Protein AF-A0A6G3PEB3-F1 (afdb_monomer)

Radius of gyration: 17.94 Å; Cα contacts (8 Å, |Δi|>4): 221; chains: 1; bounding box: 60×39×46 Å

Mean predicted aligned error: 7.56 Å

Secondary structure (DSSP, 8-state):
-----------------PPPGGGGTSGGGSPPTT-EEE-TT-HHHHHHHHHHHHTT-S-EEEES-TT--HHHHHHHT--GGGEEEES--GGGHHHHHHHHHHH-SEEEE-TT----HHHHHHHHHHHHHH--EEEE-

Solvent-accessible surface area (backbone atoms only — not comparable to full-atom values): 7926 Å² total; per-residue (Å²): 142,86,85,82,82,78,78,80,77,76,75,74,78,82,71,69,84,71,78,59,82,61,25,83,76,32,79,92,48,49,78,62,69,27,38,76,48,76,37,84,61,38,62,70,55,38,40,48,52,45,20,65,60,36,72,88,43,88,30,36,35,38,36,31,45,81,87,69,46,70,68,60,41,45,75,46,60,38,62,71,93,39,53,44,80,40,68,75,52,68,98,46,36,56,58,55,49,47,53,43,32,65,76,27,52,30,34,39,33,19,69,81,62,77,63,58,68,76,47,49,58,49,43,54,52,43,15,58,73,57,38,9,30,39,39,32,49

Foldseek 3Di:
DDDDDDDPPPPPPPPPPDQQPCLVVDDNRADFFLEEAEPPQDPLSLLLNQQRQCVVWQAEEEAQPQVDDPVSSVVSRHDPVRYYYHNHCDPCLLVVLLVCLQPGQEYEYEPPDDDPVVSVVVSSVSRVVRRHYYYYD

Nearest PDB structures (foldseek):
  5tqm-assembly2_B  TM=4.649E-01  e=1.535E-01  Sorghum bicolor
  1a9y-assembly1_A-2  TM=4.606E-01  e=3.568E-01  Escherichia coli
  1kvr-assembly1_A-2  TM=4.900E-01  e=1.224E+00  Escherichia coli
  1kvs-assembly1_A  TM=4.651E-01  e=8.291E-01  Escherichia coli
  2b8t-assembly1_A  TM=4.886E-01  e=1.075E+00  Ureaplasma parvum

Sequence (137 aa):
MWTGQQVVEERGAETGAVASPLSGLLPGGGIRPGTAVGAGGDLPLLLALAALAAADAVAWAAVGVPELGGLAAAQAGLDLATGLVVSDPGPRAAQVLAVLLESVPVVLVGASVRVPERAVRRLRAVMRRSGAVLLAA

Structure (mmCIF, N/CA/C/O backbone):
data_AF-A0A6G3PEB3-F1
#
_entry.id   AF-A0A6G3PEB3-F1
#
loop_
_atom_site.group_PDB
_atom_site.id
_atom_site.type_symbol
_atom_site.label_atom_id
_atom_site.label_alt_id
_atom_site.label_comp_id
_atom_site.label_asym_id
_atom_site.label_entity_id
_atom_site.label_seq_id
_atom_site.pdbx_PDB_ins_code
_atom_site.Cartn_x
_atom_site.Cartn_y
_atom_site.Cartn_z
_atom_site.occupancy
_atom_site.B_iso_or_equiv
_atom_site.auth_seq_id
_atom_site.auth_comp_id
_atom_site.auth_asym_id
_atom_site.auth_atom_id
_atom_site.pdbx_PDB_model_num
ATOM 1 N N . MET A 1 1 ? 44.052 20.693 -32.358 1.00 43.03 1 MET A N 1
ATOM 2 C CA . MET A 1 1 ? 44.063 19.261 -32.716 1.00 43.03 1 MET A CA 1
ATOM 3 C C . MET A 1 1 ? 43.941 18.485 -31.408 1.00 43.03 1 MET A C 1
ATOM 5 O O . MET A 1 1 ? 44.940 18.249 -30.749 1.00 43.03 1 MET A O 1
ATOM 9 N N . TRP A 1 2 ? 42.704 18.259 -30.956 1.00 42.16 2 TRP A N 1
ATOM 10 C CA . TRP A 1 2 ? 42.359 17.508 -29.742 1.00 42.16 2 TRP A CA 1
ATOM 11 C C . TRP A 1 2 ? 41.596 16.279 -30.226 1.00 42.16 2 TRP A C 1
ATOM 13 O O . TRP A 1 2 ? 40.497 16.411 -30.760 1.00 42.16 2 TRP A O 1
ATOM 23 N N . THR A 1 3 ? 42.200 15.105 -30.086 1.00 58.22 3 THR A N 1
ATOM 24 C CA . THR A 1 3 ? 41.607 13.815 -30.443 1.00 58.22 3 THR A CA 1
ATOM 25 C C . THR A 1 3 ? 41.435 13.041 -29.148 1.00 58.22 3 THR A C 1
ATOM 27 O O . THR A 1 3 ? 42.418 12.820 -28.447 1.00 58.22 3 THR A O 1
ATOM 30 N N . GLY A 1 4 ? 40.204 12.653 -28.817 1.00 47.47 4 GLY A N 1
ATOM 31 C CA . GLY A 1 4 ? 39.943 11.793 -27.663 1.00 47.47 4 GLY A CA 1
ATOM 32 C C . GLY A 1 4 ? 38.640 12.114 -26.949 1.00 47.47 4 GLY A C 1
ATOM 33 O O . GLY A 1 4 ? 38.660 12.454 -25.773 1.00 47.47 4 GLY A O 1
ATOM 34 N N . GLN A 1 5 ? 37.511 12.009 -27.650 1.00 47.78 5 GLN A N 1
ATOM 35 C CA . GLN A 1 5 ? 36.219 11.857 -26.991 1.00 47.78 5 GLN A CA 1
ATOM 36 C C . GLN A 1 5 ? 35.904 10.363 -26.999 1.00 47.78 5 GLN A C 1
ATOM 38 O O . GLN A 1 5 ? 35.486 9.804 -28.010 1.00 47.78 5 GLN A O 1
ATOM 43 N N . GLN A 1 6 ? 36.218 9.695 -25.891 1.00 46.28 6 GLN A N 1
ATOM 44 C CA . GLN A 1 6 ? 35.712 8.357 -25.624 1.00 46.28 6 GLN A CA 1
ATOM 45 C C . GLN A 1 6 ? 34.236 8.514 -25.276 1.00 46.28 6 GLN A C 1
ATOM 47 O O . GLN A 1 6 ? 33.883 9.066 -24.235 1.00 46.28 6 GLN A O 1
ATOM 52 N N . VAL A 1 7 ? 33.389 8.083 -26.204 1.00 41.75 7 VAL A N 1
ATOM 53 C CA . VAL A 1 7 ? 31.982 7.809 -25.945 1.00 41.75 7 VAL A CA 1
ATOM 54 C C . VAL A 1 7 ? 31.967 6.725 -24.873 1.00 41.75 7 VAL A C 1
ATOM 56 O O . VAL A 1 7 ? 32.398 5.600 -25.120 1.00 41.75 7 VAL A O 1
ATOM 59 N N . VAL A 1 8 ? 31.560 7.093 -23.659 1.00 44.16 8 VAL A N 1
ATOM 60 C CA . VAL A 1 8 ? 31.191 6.123 -22.632 1.00 44.16 8 VAL A CA 1
ATOM 61 C C . VAL A 1 8 ? 29.940 5.447 -23.168 1.00 44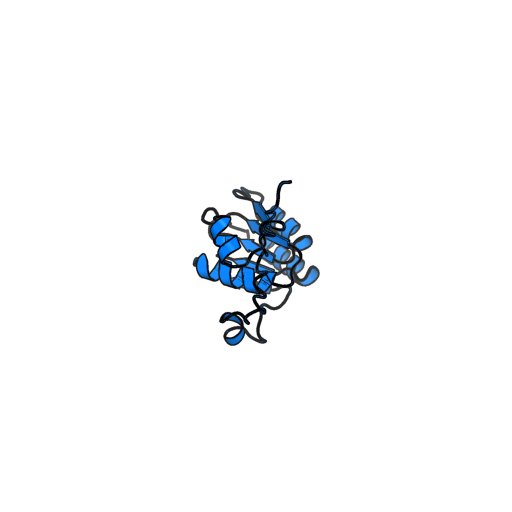.16 8 VAL A C 1
ATOM 63 O O . VAL A 1 8 ? 28.846 5.998 -23.118 1.00 44.16 8 VAL A O 1
ATOM 66 N N . GLU A 1 9 ? 30.145 4.296 -23.795 1.00 37.22 9 GLU A N 1
ATOM 67 C CA . GLU A 1 9 ? 29.089 3.384 -24.197 1.00 37.22 9 GLU A CA 1
ATOM 68 C C . GLU A 1 9 ? 28.445 2.881 -22.899 1.00 37.22 9 GLU A C 1
ATOM 70 O O . GLU A 1 9 ? 28.943 1.964 -22.239 1.00 37.22 9 GLU A O 1
ATOM 75 N N . GLU A 1 10 ? 27.388 3.570 -22.463 1.00 38.59 10 GLU A N 1
ATOM 76 C CA . GLU A 1 10 ? 26.493 3.085 -21.422 1.00 38.59 10 GLU A CA 1
ATOM 77 C C . GLU A 1 10 ? 25.961 1.737 -21.897 1.00 38.59 10 GLU A C 1
ATOM 79 O O . GLU A 1 10 ? 25.099 1.646 -22.770 1.00 38.59 10 GLU A O 1
ATOM 84 N N . ARG A 1 11 ? 26.528 0.662 -21.346 1.00 38.91 11 ARG A N 1
ATOM 85 C CA . ARG A 1 11 ? 25.964 -0.674 -21.469 1.00 38.91 11 ARG A CA 1
ATOM 86 C C . ARG A 1 11 ? 24.604 -0.636 -20.790 1.00 38.91 11 ARG A C 1
ATOM 88 O O . ARG A 1 11 ? 24.511 -0.843 -19.582 1.00 38.91 11 ARG A O 1
ATOM 95 N N . GLY A 1 12 ? 23.565 -0.352 -21.570 1.00 37.28 12 GLY A N 1
ATOM 96 C CA . GLY A 1 12 ? 22.196 -0.652 -21.202 1.00 37.28 12 GLY A CA 1
ATOM 97 C C . GLY A 1 12 ? 22.155 -2.125 -20.829 1.00 37.28 12 GLY A C 1
ATOM 98 O O . GLY A 1 12 ? 22.323 -2.998 -21.678 1.00 37.28 12 GLY A O 1
ATOM 99 N N . ALA A 1 13 ? 22.032 -2.402 -19.535 1.00 41.50 13 ALA A N 1
ATOM 100 C CA . ALA A 1 13 ? 21.727 -3.734 -19.069 1.00 41.50 13 ALA A CA 1
ATOM 101 C C . ALA A 1 13 ? 20.316 -4.046 -19.570 1.00 41.50 13 ALA A C 1
ATOM 103 O O . ALA A 1 13 ? 19.332 -3.664 -18.939 1.00 41.50 13 ALA A O 1
ATOM 104 N N . GLU A 1 14 ? 20.218 -4.722 -20.714 1.00 45.44 14 GLU A N 1
ATOM 105 C CA . GLU A 1 14 ? 19.028 -5.472 -21.101 1.00 45.44 14 GLU A CA 1
ATOM 106 C C . GLU A 1 14 ? 18.831 -6.587 -20.066 1.00 45.44 14 GLU A C 1
ATOM 108 O O . GLU A 1 14 ? 19.175 -7.751 -20.261 1.00 45.44 14 GLU A O 1
ATOM 113 N N . THR A 1 15 ? 18.319 -6.205 -18.899 1.00 48.44 15 THR A N 1
ATOM 114 C CA . THR A 1 15 ? 17.814 -7.139 -17.904 1.00 48.44 15 THR A CA 1
ATOM 115 C C . THR A 1 15 ? 16.467 -7.593 -18.437 1.00 48.44 15 THR A C 1
ATOM 117 O O . THR A 1 15 ? 15.439 -6.985 -18.150 1.00 48.44 15 THR A O 1
ATOM 120 N N . GLY A 1 16 ? 16.477 -8.618 -19.294 1.00 41.34 16 GLY A N 1
ATOM 121 C CA . GLY A 1 16 ? 15.253 -9.317 -19.669 1.00 41.34 16 GLY A CA 1
ATOM 122 C C . GLY A 1 16 ? 14.485 -9.643 -18.392 1.00 41.34 16 GLY A C 1
ATOM 123 O O . GLY A 1 16 ? 15.082 -10.167 -17.452 1.00 41.34 16 GLY A O 1
ATOM 124 N N . ALA A 1 17 ? 13.212 -9.244 -18.329 1.00 56.50 17 ALA A N 1
ATOM 125 C CA . ALA A 1 17 ? 12.391 -9.347 -17.129 1.00 56.50 17 ALA A CA 1
ATOM 126 C C . ALA A 1 17 ? 12.405 -10.792 -16.616 1.00 56.50 17 ALA A C 1
ATOM 128 O O . ALA A 1 17 ? 11.748 -11.681 -17.162 1.00 56.50 17 ALA A O 1
ATOM 129 N N . VAL A 1 18 ? 13.217 -11.042 -15.590 1.00 62.09 18 VAL A N 1
ATOM 130 C CA . VAL A 1 18 ? 13.295 -12.351 -14.958 1.00 62.09 18 VAL A CA 1
ATOM 131 C C . VAL A 1 18 ? 11.987 -12.515 -14.201 1.00 62.09 18 VAL A C 1
ATOM 133 O O . VAL A 1 18 ? 11.659 -11.686 -13.352 1.00 62.09 18 VAL A O 1
ATOM 136 N N . ALA A 1 19 ? 11.216 -13.550 -14.536 1.00 67.00 19 ALA A N 1
ATOM 137 C CA . ALA A 1 19 ? 9.979 -13.838 -13.825 1.00 67.00 19 ALA A CA 1
ATOM 138 C C . ALA A 1 19 ? 10.279 -13.949 -12.323 1.00 67.00 19 ALA A C 1
ATOM 140 O O . ALA A 1 19 ? 11.202 -14.663 -11.919 1.00 67.00 19 ALA A O 1
ATOM 141 N N . SER A 1 20 ? 9.519 -13.220 -11.505 1.00 80.31 20 SER A N 1
ATOM 142 C CA . SER A 1 20 ? 9.717 -13.217 -10.057 1.00 80.31 20 SER A CA 1
ATOM 143 C C . SER A 1 20 ? 9.633 -14.649 -9.513 1.00 80.31 20 SER A C 1
ATOM 145 O O . SER A 1 20 ? 8.707 -15.379 -9.881 1.00 80.31 20 SER A O 1
ATOM 147 N N . PRO A 1 21 ? 10.514 -15.059 -8.580 1.00 83.62 21 PRO A N 1
ATOM 148 C CA . PRO A 1 21 ? 10.412 -16.366 -7.928 1.00 83.62 21 PRO A CA 1
ATOM 149 C C . PRO A 1 21 ? 9.044 -16.585 -7.261 1.00 83.62 21 PRO A C 1
ATOM 151 O O . PRO A 1 21 ? 8.581 -17.716 -7.129 1.00 83.62 21 PRO A O 1
ATOM 154 N N . LEU A 1 22 ? 8.376 -15.494 -6.868 1.00 86.69 22 LEU A N 1
ATOM 155 C CA . LEU A 1 22 ? 7.057 -15.521 -6.243 1.00 86.69 22 LEU A CA 1
ATOM 156 C C . LEU A 1 22 ? 5.936 -15.903 -7.213 1.00 86.69 22 LEU A C 1
ATOM 158 O O . LEU A 1 22 ? 4.909 -16.412 -6.767 1.00 86.69 22 LEU A O 1
ATOM 162 N N . SER A 1 23 ? 6.114 -15.720 -8.524 1.00 86.62 23 SER A N 1
ATOM 163 C CA . SER A 1 23 ? 5.092 -16.072 -9.514 1.00 86.62 23 SER A CA 1
ATOM 164 C C . SER A 1 23 ? 4.731 -17.558 -9.457 1.00 86.62 23 SER A C 1
ATOM 166 O O . SER A 1 23 ? 3.559 -17.904 -9.551 1.00 86.62 23 SER A O 1
ATOM 168 N N . GLY A 1 24 ? 5.700 -18.443 -9.202 1.00 87.44 24 GLY A N 1
ATOM 169 C CA . GLY A 1 24 ? 5.438 -19.878 -9.033 1.00 87.44 24 GLY A CA 1
ATOM 170 C C . GLY A 1 24 ? 4.686 -20.243 -7.745 1.00 87.44 24 GLY A C 1
ATOM 171 O O . GLY A 1 24 ? 4.123 -21.331 -7.657 1.00 87.44 24 GLY A O 1
ATOM 172 N N . LEU A 1 25 ? 4.663 -19.347 -6.754 1.00 88.75 25 LEU A N 1
ATOM 173 C CA . LEU A 1 25 ? 3.982 -19.550 -5.470 1.00 88.75 25 LEU A CA 1
ATOM 174 C C . LEU A 1 25 ? 2.565 -18.969 -5.454 1.00 88.75 25 LEU A C 1
ATOM 176 O O . LEU A 1 25 ? 1.759 -19.327 -4.594 1.00 88.75 25 LEU A O 1
ATOM 180 N N . LEU A 1 26 ? 2.256 -18.059 -6.380 1.00 87.94 26 LEU A N 1
ATOM 181 C CA . LEU A 1 26 ? 0.981 -17.360 -6.415 1.00 87.94 26 LEU A CA 1
ATOM 182 C C . LEU A 1 26 ? -0.012 -18.035 -7.366 1.00 87.94 26 LEU A C 1
ATOM 184 O O . LEU A 1 26 ? 0.356 -18.443 -8.472 1.00 87.94 26 LEU A O 1
ATOM 188 N N . PRO A 1 27 ? -1.303 -18.101 -6.993 1.00 83.31 27 PRO A N 1
ATOM 189 C CA . PRO A 1 27 ? -2.339 -18.594 -7.888 1.00 83.31 27 PRO A CA 1
ATOM 190 C C . PRO A 1 27 ? -2.368 -17.780 -9.187 1.00 83.31 27 PRO A C 1
ATOM 192 O O . PRO A 1 27 ? -2.620 -16.578 -9.169 1.00 83.31 27 PRO A O 1
ATOM 195 N N . GLY A 1 28 ? -2.124 -18.438 -10.320 1.00 84.25 28 GLY A N 1
ATOM 196 C CA . GLY A 1 28 ? -2.137 -17.779 -11.628 1.00 84.25 28 GLY A CA 1
ATOM 197 C C . GLY A 1 28 ? -0.924 -16.891 -11.923 1.00 84.25 28 GLY A C 1
ATOM 198 O O . GLY A 1 28 ? -0.997 -16.094 -12.851 1.00 84.25 28 GLY A O 1
ATOM 199 N N . GLY A 1 29 ? 0.181 -17.014 -11.176 1.00 86.12 29 GLY A N 1
ATOM 200 C CA . GLY A 1 29 ? 1.447 -16.358 -11.530 1.00 86.12 29 GLY A CA 1
ATOM 201 C C . GLY A 1 29 ? 1.650 -14.949 -10.967 1.00 86.12 29 GLY A C 1
ATOM 202 O O . GLY A 1 29 ? 2.727 -14.377 -11.135 1.00 86.12 29 GLY A O 1
ATOM 203 N N . GLY A 1 30 ? 0.648 -14.378 -10.296 1.00 90.12 30 GLY A N 1
ATOM 204 C CA . GLY A 1 30 ? 0.694 -12.993 -9.838 1.00 90.12 30 GLY A CA 1
ATOM 205 C C . GLY A 1 30 ? -0.409 -12.645 -8.848 1.00 90.12 30 GLY A C 1
ATOM 206 O O . GLY A 1 30 ? -1.184 -13.497 -8.409 1.00 90.12 30 GLY A O 1
ATOM 207 N N . ILE A 1 31 ? -0.473 -11.369 -8.474 1.00 93.56 31 ILE A N 1
ATOM 208 C CA . ILE A 1 31 ? -1.472 -10.880 -7.524 1.00 93.56 31 ILE A CA 1
ATOM 209 C C . ILE A 1 31 ? -2.715 -10.438 -8.287 1.00 93.56 31 ILE A C 1
ATOM 211 O O . ILE A 1 31 ? -2.664 -9.584 -9.169 1.00 93.56 31 ILE A O 1
ATOM 215 N N . ARG A 1 32 ? -3.861 -11.020 -7.933 1.00 93.88 32 ARG A N 1
ATOM 216 C CA . ARG A 1 32 ? -5.129 -10.701 -8.586 1.00 93.88 32 ARG A CA 1
ATOM 217 C C . ARG A 1 32 ? -5.532 -9.241 -8.302 1.00 93.88 32 ARG A C 1
ATOM 219 O O . ARG A 1 32 ? -5.582 -8.861 -7.129 1.00 93.88 32 ARG A O 1
ATOM 226 N N . PRO A 1 33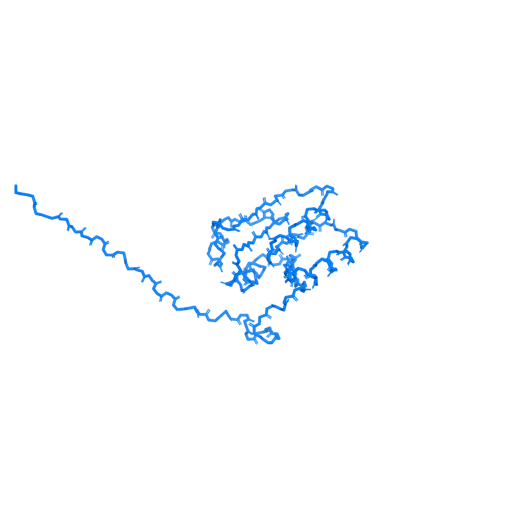 ? -5.947 -8.459 -9.315 1.00 95.44 33 PRO A N 1
ATOM 227 C CA . PRO A 1 33 ? -6.477 -7.112 -9.113 1.00 95.44 33 PRO A CA 1
ATOM 228 C C . PRO A 1 33 ? -7.640 -7.063 -8.112 1.00 95.44 33 PRO A C 1
ATOM 230 O O . PRO A 1 33 ? -8.465 -7.986 -8.022 1.00 95.44 33 PRO A O 1
ATOM 233 N N . GLY A 1 34 ? -7.711 -5.969 -7.356 1.00 97.00 34 GLY A N 1
ATOM 234 C CA . GLY A 1 34 ? -8.750 -5.719 -6.358 1.00 97.00 34 GLY A CA 1
ATOM 235 C C . GLY A 1 34 ? -8.687 -6.629 -5.128 1.00 97.00 34 GLY A C 1
ATOM 236 O O . GLY A 1 34 ? -9.708 -6.831 -4.461 1.00 97.00 34 GLY A O 1
ATOM 237 N N . THR A 1 35 ? -7.519 -7.213 -4.838 1.00 96.06 35 THR A N 1
ATOM 238 C CA . THR A 1 35 ? -7.288 -8.090 -3.680 1.00 96.06 35 THR A CA 1
ATOM 239 C C . THR A 1 35 ? -6.276 -7.511 -2.698 1.00 96.06 35 THR A C 1
ATOM 241 O O . THR A 1 35 ? -5.519 -6.598 -3.022 1.00 96.06 35 THR A O 1
ATOM 244 N N . ALA A 1 36 ? -6.317 -8.026 -1.467 1.00 95.88 36 ALA A N 1
ATOM 245 C CA . ALA A 1 36 ? -5.357 -7.697 -0.425 1.00 95.88 36 ALA A CA 1
ATOM 246 C C . ALA A 1 36 ? -4.490 -8.922 -0.123 1.00 95.88 36 ALA A C 1
ATOM 248 O O . ALA A 1 36 ? -5.038 -10.019 0.012 1.00 95.88 36 ALA A O 1
ATOM 249 N N . VAL A 1 37 ? -3.183 -8.722 0.032 1.00 95.69 37 VAL A N 1
ATOM 250 C CA . VAL A 1 37 ? -2.214 -9.762 0.404 1.00 95.69 37 VAL A CA 1
ATOM 251 C C . VAL A 1 37 ? -1.453 -9.297 1.643 1.00 95.69 37 VAL A C 1
ATOM 253 O O . VAL A 1 37 ? -1.065 -8.136 1.725 1.00 95.69 37 VAL A O 1
ATOM 256 N N . GLY A 1 38 ? -1.288 -10.183 2.624 1.00 94.81 38 GLY A N 1
ATOM 257 C CA . GLY A 1 38 ? -0.501 -9.913 3.828 1.00 94.81 38 GLY A CA 1
ATOM 258 C C . GLY A 1 38 ? 0.893 -10.529 3.725 1.00 94.81 38 GLY A C 1
ATOM 259 O O . GLY A 1 38 ? 1.022 -11.641 3.216 1.00 94.81 38 GLY A O 1
ATOM 260 N N . ALA A 1 39 ? 1.901 -9.822 4.227 1.00 94.38 39 ALA A N 1
ATOM 261 C CA . ALA A 1 39 ? 3.287 -10.273 4.321 1.00 94.38 39 ALA A CA 1
ATOM 262 C C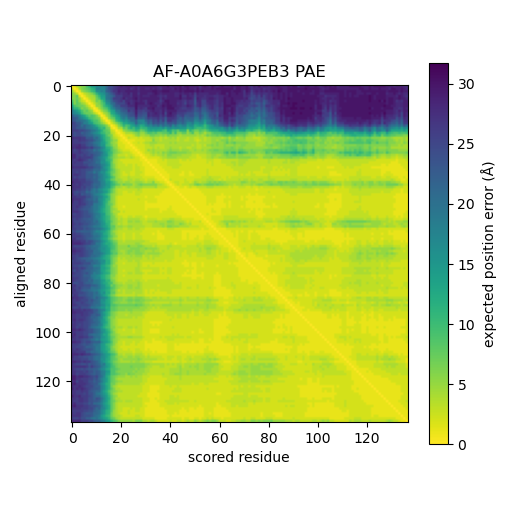 . ALA A 1 39 ? 3.674 -10.728 5.742 1.00 94.38 39 ALA A C 1
ATOM 264 O O . ALA A 1 39 ? 4.789 -11.187 5.943 1.00 94.38 39 ALA A O 1
ATOM 265 N N . GLY A 1 40 ? 2.775 -10.628 6.728 1.00 89.44 40 GLY A N 1
ATOM 266 C CA . GLY A 1 40 ? 2.997 -11.162 8.079 1.00 89.44 40 GLY A CA 1
ATOM 267 C C . GLY A 1 40 ? 4.006 -10.375 8.925 1.00 89.44 40 GLY A C 1
AT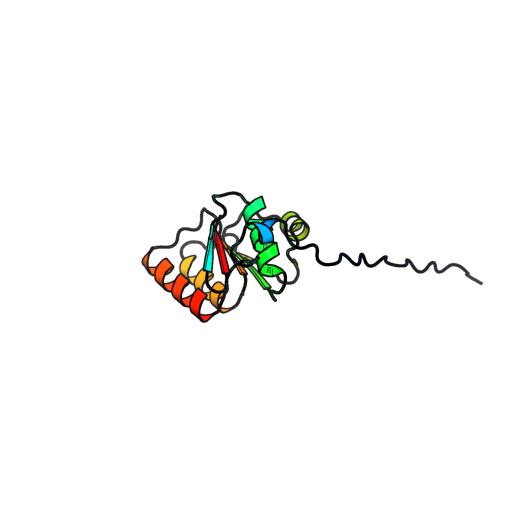OM 268 O O . GLY A 1 40 ? 4.503 -10.895 9.917 1.00 89.44 40 GLY A O 1
ATOM 269 N N . GLY A 1 4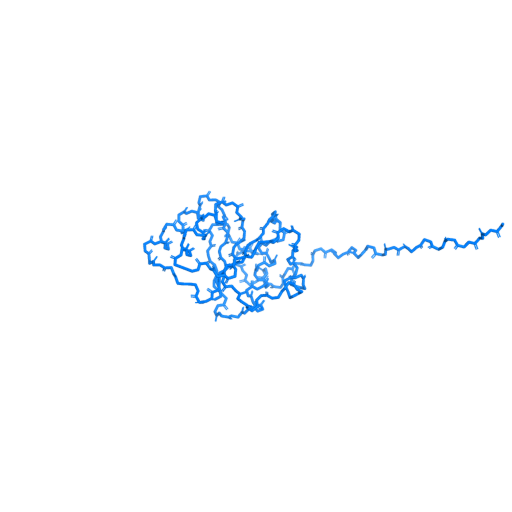1 ? 4.296 -9.132 8.552 1.00 86.31 41 GLY A N 1
ATOM 270 C CA . GLY A 1 41 ? 5.266 -8.234 9.170 1.00 86.31 41 GLY A CA 1
ATOM 271 C C . GLY A 1 41 ? 6.616 -8.204 8.455 1.00 86.31 41 GLY A C 1
ATOM 272 O O . GLY A 1 41 ? 7.454 -7.366 8.782 1.00 86.31 41 GLY A O 1
ATOM 273 N N . ASP A 1 42 ? 6.831 -9.067 7.460 1.00 92.88 42 ASP A N 1
ATOM 274 C CA . ASP A 1 42 ? 8.118 -9.200 6.782 1.00 92.88 42 ASP A CA 1
ATOM 275 C C . ASP A 1 42 ? 8.292 -8.147 5.678 1.00 92.88 42 ASP A C 1
ATOM 277 O O . ASP A 1 42 ? 7.804 -8.300 4.555 1.00 92.88 42 ASP A O 1
ATOM 281 N N . LEU A 1 43 ? 9.044 -7.080 5.969 1.00 93.38 43 LEU A N 1
ATOM 282 C CA . LEU A 1 43 ? 9.321 -6.009 5.002 1.00 93.38 43 LEU A CA 1
ATOM 283 C C . LEU A 1 43 ? 9.954 -6.506 3.685 1.00 93.38 43 LEU A C 1
ATOM 285 O O . LEU A 1 43 ? 9.505 -6.060 2.628 1.00 93.38 43 LEU A O 1
ATOM 289 N N . PRO A 1 44 ? 10.950 -7.418 3.677 1.00 93.75 44 PRO A N 1
ATOM 290 C CA . PRO A 1 44 ? 11.514 -7.911 2.420 1.00 93.75 44 PRO A CA 1
ATOM 291 C C . PRO A 1 44 ? 10.477 -8.633 1.553 1.00 93.75 44 PRO A C 1
ATOM 293 O O . PRO A 1 44 ? 10.459 -8.455 0.336 1.00 93.75 44 PRO A O 1
ATOM 296 N N . LEU A 1 45 ? 9.579 -9.407 2.173 1.00 94.44 45 LEU A N 1
ATOM 297 C CA . LEU A 1 45 ? 8.492 -10.079 1.464 1.00 94.44 45 LEU A CA 1
ATOM 298 C C . LEU A 1 45 ? 7.468 -9.067 0.943 1.00 94.44 45 LEU A C 1
ATOM 300 O O . LEU A 1 45 ? 7.036 -9.171 -0.203 1.00 94.44 45 LEU A O 1
ATOM 304 N N . LEU A 1 46 ? 7.119 -8.063 1.750 1.00 96.25 46 LEU A N 1
ATOM 305 C CA . LEU A 1 46 ? 6.245 -6.970 1.336 1.00 96.25 46 LEU A CA 1
ATOM 306 C C . LEU A 1 46 ? 6.799 -6.250 0.096 1.00 96.25 46 LEU A C 1
ATOM 308 O O . LEU A 1 46 ? 6.059 -6.012 -0.856 1.00 96.25 46 LEU A O 1
ATOM 312 N N . LEU A 1 47 ? 8.101 -5.950 0.086 1.00 95.75 47 LEU A N 1
ATOM 313 C CA . LEU A 1 47 ? 8.793 -5.324 -1.042 1.00 95.75 47 LEU A CA 1
ATOM 314 C C . LEU A 1 47 ? 8.833 -6.220 -2.280 1.00 95.75 47 LEU A C 1
ATOM 316 O O . LEU A 1 47 ? 8.577 -5.742 -3.382 1.00 95.75 47 LEU A O 1
ATOM 320 N N . ALA A 1 48 ? 9.096 -7.516 -2.112 1.00 94.94 48 ALA A N 1
ATOM 321 C CA . ALA A 1 48 ? 9.098 -8.465 -3.220 1.00 94.94 48 ALA A CA 1
ATOM 322 C C . ALA A 1 48 ? 7.699 -8.625 -3.850 1.00 94.94 48 ALA A C 1
ATOM 324 O O . ALA A 1 48 ? 7.567 -8.675 -5.074 1.00 94.94 48 ALA A O 1
ATOM 325 N N . LEU A 1 49 ? 6.641 -8.649 -3.030 1.00 95.62 49 LEU A N 1
ATOM 326 C CA . LEU A 1 49 ? 5.252 -8.636 -3.501 1.00 95.62 49 LEU A CA 1
ATOM 327 C C . LEU A 1 49 ? 4.897 -7.312 -4.184 1.00 95.62 49 LEU A C 1
ATOM 329 O O . LEU A 1 49 ? 4.180 -7.320 -5.183 1.00 95.62 49 LEU A O 1
ATOM 333 N N . ALA A 1 50 ? 5.399 -6.188 -3.669 1.00 96.31 50 ALA A N 1
ATOM 334 C CA . ALA A 1 50 ? 5.179 -4.874 -4.256 1.00 96.31 50 ALA A CA 1
ATOM 335 C C . ALA A 1 50 ? 5.830 -4.754 -5.628 1.00 96.31 50 ALA A C 1
ATOM 337 O O . ALA A 1 50 ? 5.159 -4.331 -6.559 1.00 96.31 50 ALA A O 1
ATOM 338 N N . ALA A 1 51 ? 7.079 -5.190 -5.778 1.00 94.94 51 ALA A N 1
ATOM 339 C CA . ALA A 1 51 ? 7.758 -5.216 -7.068 1.00 94.94 51 ALA A CA 1
ATOM 340 C C . ALA A 1 51 ? 7.036 -6.117 -8.078 1.00 94.94 51 ALA A C 1
ATOM 342 O O . ALA A 1 51 ? 6.830 -5.721 -9.221 1.00 94.94 51 ALA A O 1
ATOM 343 N N . LEU A 1 52 ? 6.565 -7.293 -7.643 1.00 94.25 52 LEU A N 1
ATOM 344 C CA . LEU A 1 52 ? 5.755 -8.167 -8.491 1.00 94.25 52 LEU A CA 1
ATOM 345 C C . LEU A 1 52 ? 4.439 -7.503 -8.925 1.00 94.25 52 LEU A C 1
ATOM 347 O O . LEU A 1 52 ? 4.054 -7.608 -10.084 1.00 94.25 52 LEU A O 1
ATOM 351 N N . ALA A 1 53 ? 3.737 -6.839 -8.005 1.00 94.94 53 ALA A N 1
ATOM 352 C CA . ALA A 1 53 ? 2.483 -6.154 -8.311 1.00 94.94 53 ALA A CA 1
ATOM 353 C C . ALA A 1 53 ? 2.689 -4.897 -9.169 1.00 94.94 53 ALA A C 1
ATOM 355 O O . ALA A 1 53 ? 1.803 -4.529 -9.937 1.00 94.94 53 ALA A O 1
ATOM 356 N N . ALA A 1 54 ? 3.831 -4.228 -9.005 1.00 94.88 54 ALA A N 1
ATOM 357 C CA . ALA A 1 54 ? 4.139 -2.958 -9.643 1.00 94.88 54 ALA A CA 1
ATOM 358 C C . ALA A 1 54 ? 4.838 -3.100 -11.001 1.00 94.88 54 ALA A C 1
ATOM 360 O O . ALA A 1 54 ? 4.990 -2.092 -11.680 1.00 94.88 54 ALA A O 1
ATOM 361 N N . ALA A 1 55 ? 5.225 -4.315 -11.408 1.00 90.69 55 ALA A N 1
ATOM 362 C CA . ALA A 1 55 ? 5.980 -4.565 -12.638 1.00 90.69 55 ALA A CA 1
ATOM 363 C C . ALA A 1 55 ? 5.359 -3.905 -13.887 1.00 90.69 55 ALA A C 1
ATOM 365 O O . ALA A 1 55 ? 6.081 -3.312 -14.681 1.00 90.69 55 ALA A O 1
ATOM 366 N N . ASP A 1 56 ? 4.027 -3.948 -14.009 1.00 87.75 56 ASP A N 1
ATOM 367 C CA . ASP A 1 56 ? 3.264 -3.314 -15.098 1.00 87.75 56 ASP A CA 1
ATOM 368 C C . ASP A 1 56 ? 2.431 -2.106 -14.621 1.00 87.75 56 ASP A C 1
ATOM 370 O O . ASP A 1 56 ? 1.538 -1.619 -15.321 1.00 87.75 56 ASP A O 1
ATOM 374 N N . ALA A 1 57 ? 2.659 -1.637 -13.393 1.00 91.12 57 ALA A N 1
ATOM 375 C CA . ALA A 1 57 ? 1.859 -0.591 -12.779 1.00 91.12 57 ALA A CA 1
ATOM 376 C C . ALA A 1 57 ? 2.467 0.797 -13.005 1.00 91.12 57 ALA A C 1
ATOM 378 O O . ALA A 1 57 ? 3.672 0.996 -12.921 1.00 91.12 57 ALA A O 1
ATOM 379 N N . VAL A 1 58 ? 1.607 1.796 -13.211 1.00 94.00 58 VAL A N 1
ATOM 380 C CA . VAL A 1 58 ? 2.043 3.182 -13.458 1.00 94.00 58 VAL A CA 1
ATOM 381 C C . VAL A 1 58 ? 2.534 3.915 -12.201 1.00 94.00 58 VAL A C 1
ATOM 383 O O . VAL A 1 58 ? 3.205 4.935 -12.316 1.00 94.00 58 VAL A O 1
ATOM 386 N N . ALA A 1 59 ? 2.160 3.448 -11.005 1.00 97.56 59 ALA A N 1
ATOM 387 C CA . ALA A 1 59 ? 2.520 4.078 -9.736 1.00 97.56 59 ALA A CA 1
ATOM 388 C C . ALA A 1 59 ? 2.347 3.129 -8.548 1.00 97.56 59 ALA A C 1
ATOM 390 O O . ALA A 1 59 ?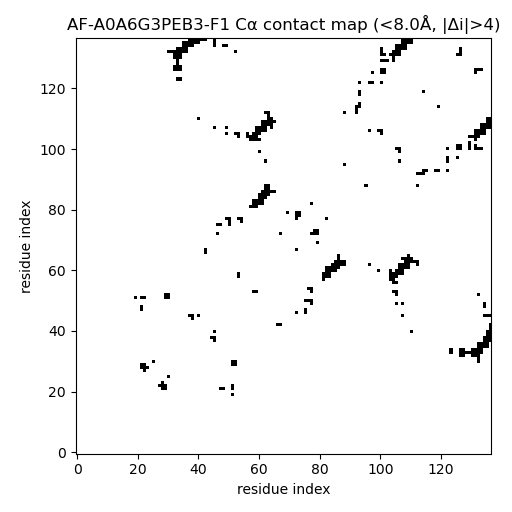 1.552 2.185 -8.595 1.00 97.56 59 ALA A O 1
ATOM 391 N N . TRP A 1 60 ? 3.026 3.440 -7.447 1.00 98.38 60 TRP A N 1
ATOM 392 C CA . TRP A 1 60 ? 2.855 2.753 -6.170 1.00 98.38 60 TRP A CA 1
ATOM 393 C C . TRP A 1 60 ? 2.850 3.742 -5.003 1.00 98.38 60 TRP A C 1
ATOM 395 O O . TRP A 1 60 ? 3.379 4.850 -5.088 1.00 98.38 60 TRP A O 1
ATOM 405 N N . ALA A 1 61 ? 2.229 3.349 -3.893 1.00 98.44 61 ALA A N 1
ATOM 406 C CA . ALA A 1 61 ? 2.192 4.156 -2.681 1.00 98.44 61 ALA A CA 1
ATOM 407 C C . ALA A 1 61 ? 2.493 3.316 -1.442 1.00 98.44 61 ALA A C 1
ATOM 409 O O . ALA A 1 61 ? 2.062 2.172 -1.356 1.00 98.44 61 ALA A O 1
ATOM 410 N N . ALA A 1 62 ? 3.169 3.893 -0.454 1.00 98.12 62 ALA A N 1
ATOM 411 C CA . ALA A 1 62 ? 3.377 3.291 0.856 1.00 98.12 62 ALA A CA 1
ATOM 412 C C . ALA A 1 62 ? 2.783 4.169 1.958 1.00 98.12 62 ALA A C 1
ATOM 414 O O . ALA A 1 62 ? 2.990 5.382 1.983 1.00 98.12 62 ALA A O 1
ATOM 415 N N . VAL A 1 63 ? 2.050 3.553 2.883 1.00 98.19 63 VAL A N 1
ATOM 416 C CA . VAL A 1 63 ? 1.368 4.240 3.984 1.00 98.19 63 VAL A CA 1
ATOM 417 C C . VAL A 1 63 ? 1.795 3.635 5.314 1.00 98.19 63 VAL A C 1
ATOM 419 O O . VAL A 1 63 ? 1.510 2.472 5.591 1.00 98.19 63 VAL A O 1
ATOM 422 N N . GLY A 1 64 ? 2.444 4.435 6.159 1.00 96.12 64 GLY A N 1
ATOM 423 C CA . GLY A 1 64 ? 2.845 4.025 7.505 1.00 96.12 64 GLY A CA 1
ATOM 424 C C . GLY A 1 64 ? 3.847 2.870 7.532 1.00 96.12 64 GLY A C 1
ATOM 425 O O . GLY A 1 64 ? 3.746 2.023 8.413 1.00 96.12 64 GLY A O 1
ATOM 426 N N . VAL A 1 65 ? 4.779 2.821 6.573 1.00 95.75 65 VAL A N 1
ATOM 427 C CA . VAL A 1 65 ? 5.878 1.838 6.511 1.00 95.75 65 VAL A CA 1
ATOM 428 C C . VAL A 1 65 ? 7.197 2.552 6.856 1.00 95.75 65 VAL A C 1
ATOM 430 O O . VAL A 1 65 ? 7.934 2.931 5.946 1.00 95.75 65 VAL A O 1
ATOM 433 N N . PRO A 1 66 ? 7.480 2.847 8.138 1.00 91.50 66 PRO A N 1
ATOM 434 C CA . PRO A 1 66 ? 8.648 3.645 8.523 1.00 91.50 66 PRO A CA 1
ATOM 435 C C . PRO A 1 66 ? 9.985 2.967 8.198 1.00 91.50 66 PRO A C 1
ATOM 437 O O . PRO A 1 66 ? 10.995 3.646 8.047 1.00 91.50 66 PRO A O 1
ATOM 440 N N . GLU A 1 67 ? 9.998 1.643 8.058 1.00 90.06 67 GLU A N 1
ATOM 441 C CA . GLU A 1 67 ? 11.179 0.855 7.712 1.00 90.06 67 GLU A CA 1
ATOM 442 C C . GLU A 1 67 ? 11.513 0.906 6.207 1.00 90.06 67 GLU A C 1
ATOM 444 O O . GLU A 1 67 ? 12.564 0.419 5.783 1.00 90.06 67 GLU A O 1
ATOM 449 N N . LEU A 1 68 ? 10.637 1.492 5.380 1.00 93.00 68 LEU A N 1
ATOM 450 C CA . LEU A 1 68 ? 10.820 1.578 3.935 1.00 93.00 68 LEU A CA 1
ATOM 451 C C . LEU A 1 68 ? 11.888 2.615 3.559 1.00 93.00 68 LEU A C 1
ATOM 453 O O . LEU A 1 68 ? 11.628 3.816 3.495 1.00 93.00 68 LEU A O 1
ATOM 457 N N . GLY A 1 69 ? 13.085 2.136 3.229 1.00 92.50 69 GLY A N 1
ATOM 458 C CA . GLY A 1 69 ? 14.127 2.947 2.602 1.00 92.50 69 GLY A CA 1
ATOM 459 C C . GLY A 1 69 ? 13.954 3.041 1.083 1.00 92.50 69 GLY A C 1
ATOM 460 O O . GLY A 1 69 ? 13.697 2.034 0.425 1.00 92.50 69 GLY A O 1
ATOM 461 N N . GLY A 1 70 ? 14.182 4.224 0.502 1.00 94.19 70 GLY A N 1
ATOM 462 C CA . GLY A 1 70 ? 14.117 4.414 -0.956 1.00 94.19 70 GLY A CA 1
ATOM 463 C C . GLY A 1 70 ? 15.083 3.503 -1.725 1.00 94.19 70 GLY A C 1
ATOM 464 O O . GLY A 1 70 ? 14.699 2.881 -2.707 1.00 94.19 70 GLY A O 1
ATOM 465 N N . LEU A 1 71 ? 16.313 3.329 -1.232 1.00 94.75 71 LEU A N 1
ATOM 466 C CA . LEU A 1 71 ? 17.266 2.391 -1.841 1.00 94.75 71 LEU A CA 1
ATOM 467 C C . LEU A 1 71 ? 16.780 0.937 -1.776 1.00 94.75 71 LEU A C 1
ATOM 469 O O . LEU A 1 71 ? 16.913 0.220 -2.760 1.00 94.75 71 LEU A O 1
ATOM 473 N N . ALA A 1 72 ? 16.176 0.517 -0.662 1.00 92.25 72 ALA A N 1
ATOM 474 C CA . ALA A 1 72 ? 15.635 -0.835 -0.527 1.00 92.25 72 ALA A CA 1
ATOM 475 C C . ALA A 1 72 ? 14.466 -1.075 -1.497 1.00 92.25 72 ALA A C 1
ATOM 477 O O . ALA A 1 72 ? 14.383 -2.134 -2.113 1.00 92.25 72 ALA A O 1
ATOM 478 N N . ALA A 1 73 ? 13.600 -0.073 -1.681 1.00 95.38 73 ALA A N 1
ATOM 479 C CA . ALA A 1 73 ? 12.528 -0.116 -2.671 1.00 95.38 73 ALA A CA 1
ATOM 480 C C . ALA A 1 73 ? 13.081 -0.242 -4.103 1.00 95.38 73 ALA A C 1
ATOM 482 O O . ALA A 1 73 ? 12.663 -1.134 -4.839 1.00 95.38 73 ALA A O 1
ATOM 483 N N . ALA A 1 74 ? 14.072 0.579 -4.469 1.00 95.75 74 ALA A N 1
ATOM 484 C CA . ALA A 1 74 ? 14.720 0.506 -5.780 1.00 95.75 74 ALA A CA 1
ATOM 485 C C . ALA A 1 74 ? 15.397 -0.852 -6.020 1.00 95.75 74 ALA A C 1
ATOM 487 O O . ALA A 1 74 ? 15.248 -1.439 -7.086 1.00 95.75 74 ALA A O 1
ATOM 488 N N . GLN A 1 75 ? 16.097 -1.389 -5.014 1.00 93.69 75 GLN A N 1
ATOM 489 C CA . GLN A 1 75 ? 16.728 -2.711 -5.086 1.00 93.69 75 GLN A CA 1
ATOM 490 C C . GLN A 1 75 ? 15.715 -3.851 -5.228 1.00 93.69 75 GLN A C 1
ATOM 492 O O . GLN A 1 75 ? 16.029 -4.864 -5.846 1.00 93.69 75 GLN A O 1
ATOM 497 N N . ALA A 1 76 ? 14.511 -3.693 -4.676 1.00 93.44 76 ALA A N 1
ATOM 498 C CA . ALA A 1 76 ? 13.425 -4.644 -4.874 1.00 93.44 76 ALA A CA 1
ATOM 499 C C . ALA A 1 76 ? 12.812 -4.566 -6.284 1.00 93.44 76 ALA A C 1
ATOM 501 O O . ALA A 1 76 ? 12.138 -5.507 -6.686 1.00 93.44 76 ALA A O 1
ATOM 502 N N . GLY A 1 77 ? 13.054 -3.483 -7.033 1.00 93.19 77 GLY A N 1
ATOM 503 C CA . GLY A 1 77 ? 12.510 -3.259 -8.376 1.00 93.19 77 GLY A CA 1
ATOM 504 C C . GLY A 1 77 ? 11.354 -2.257 -8.434 1.00 93.19 77 GLY A C 1
ATOM 505 O O . GLY A 1 77 ? 10.670 -2.188 -9.450 1.00 93.19 77 GL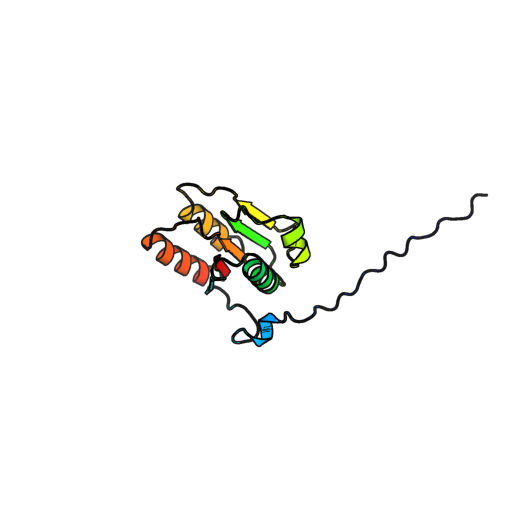Y A O 1
ATOM 506 N N . LEU A 1 78 ? 11.115 -1.482 -7.370 1.00 96.06 78 LEU A N 1
ATOM 507 C CA . LEU A 1 78 ? 10.148 -0.383 -7.401 1.00 96.06 78 LEU A CA 1
ATOM 508 C C . LEU A 1 78 ? 10.773 0.862 -8.036 1.00 96.06 78 LEU A C 1
ATOM 510 O O . LEU A 1 78 ? 11.812 1.347 -7.583 1.00 96.06 78 LEU A O 1
ATOM 514 N N . ASP A 1 79 ? 10.101 1.419 -9.040 1.00 96.12 79 ASP A N 1
ATOM 515 C CA . ASP A 1 79 ? 10.504 2.687 -9.642 1.00 96.12 79 ASP A CA 1
ATOM 516 C C . ASP A 1 79 ? 10.235 3.853 -8.678 1.00 96.12 79 ASP A C 1
ATOM 518 O O . ASP A 1 79 ? 9.091 4.187 -8.365 1.00 96.12 79 ASP A O 1
ATOM 522 N N . LEU A 1 80 ? 11.299 4.496 -8.196 1.00 96.12 80 LEU A N 1
ATOM 523 C CA . LEU A 1 80 ? 11.189 5.618 -7.265 1.00 96.12 80 LEU A CA 1
ATOM 524 C C . LEU A 1 80 ? 10.565 6.868 -7.897 1.00 96.12 80 LEU A C 1
ATOM 526 O O . LEU A 1 80 ? 10.039 7.701 -7.161 1.00 96.12 80 LEU A O 1
ATOM 530 N N . ALA A 1 81 ? 10.588 7.008 -9.227 1.00 96.44 81 ALA A N 1
ATOM 531 C CA . ALA A 1 81 ? 9.990 8.151 -9.916 1.00 96.44 81 ALA A CA 1
ATOM 532 C C . ALA A 1 81 ? 8.453 8.139 -9.862 1.00 96.44 81 ALA A C 1
ATOM 534 O O . ALA A 1 81 ? 7.820 9.183 -10.019 1.00 96.44 81 ALA A O 1
ATOM 535 N N . THR A 1 82 ?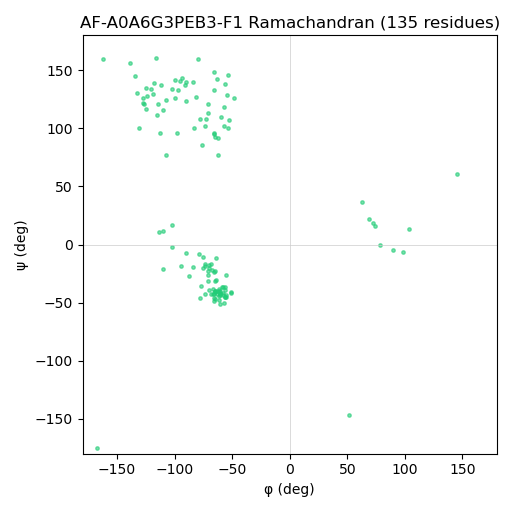 7.854 6.974 -9.608 1.00 96.06 82 THR A N 1
ATOM 536 C CA . THR A 1 82 ? 6.399 6.771 -9.557 1.00 96.06 82 THR A CA 1
ATOM 537 C C . THR A 1 82 ? 5.893 6.416 -8.151 1.00 96.06 82 THR A C 1
ATOM 539 O O . THR A 1 82 ? 4.729 6.046 -7.971 1.00 96.06 82 THR A O 1
ATOM 542 N N . GLY A 1 83 ? 6.762 6.548 -7.143 1.00 96.75 83 GLY A N 1
ATOM 543 C CA . GLY A 1 83 ? 6.481 6.222 -5.749 1.00 96.75 83 GLY A CA 1
ATOM 544 C C . GLY A 1 83 ? 5.927 7.388 -4.931 1.00 96.75 83 GLY A C 1
ATOM 545 O O . GLY A 1 83 ? 6.431 8.510 -4.980 1.00 96.75 83 GLY A O 1
ATOM 546 N N . LEU A 1 84 ? 4.920 7.104 -4.104 1.00 97.38 84 LEU A N 1
ATOM 547 C CA . LEU A 1 84 ? 4.371 8.022 -3.103 1.00 97.38 84 LEU A CA 1
ATOM 548 C C . LEU A 1 84 ? 4.556 7.449 -1.697 1.00 97.38 84 LEU A C 1
ATOM 550 O O . LEU A 1 84 ? 4.306 6.269 -1.461 1.00 97.38 84 LEU A O 1
ATOM 554 N N . VAL A 1 85 ? 4.930 8.284 -0.728 1.00 97.00 85 VAL A N 1
ATOM 555 C CA . VAL A 1 85 ? 5.093 7.852 0.667 1.00 97.00 85 VAL A CA 1
ATOM 556 C C . VAL A 1 85 ? 4.288 8.749 1.595 1.00 97.00 85 VAL A C 1
ATOM 558 O O . VAL A 1 85 ? 4.437 9.969 1.598 1.00 97.00 85 VAL A O 1
ATOM 561 N N . VAL A 1 86 ? 3.448 8.124 2.414 1.00 97.06 86 VAL A N 1
ATOM 562 C CA . VAL A 1 86 ? 2.744 8.751 3.532 1.00 97.06 86 VAL A CA 1
ATOM 563 C C . VAL A 1 86 ? 3.293 8.152 4.820 1.00 97.06 86 VAL A C 1
ATOM 565 O O . VAL A 1 86 ? 2.868 7.077 5.241 1.00 97.06 86 VAL A O 1
ATOM 568 N N . SER A 1 87 ? 4.252 8.837 5.442 1.00 93.88 87 SER A N 1
ATOM 569 C CA . SER A 1 87 ? 4.975 8.311 6.608 1.00 93.88 87 SER A CA 1
ATOM 570 C C . SER A 1 87 ? 4.091 8.159 7.847 1.00 93.88 87 SER A C 1
ATOM 572 O O . SER A 1 87 ? 4.156 7.133 8.514 1.00 93.88 87 SER A O 1
ATOM 574 N N . ASP A 1 88 ? 3.234 9.145 8.129 1.00 93.62 88 ASP A N 1
ATOM 575 C CA . ASP A 1 88 ? 2.275 9.096 9.236 1.00 93.62 88 ASP A CA 1
ATOM 576 C C . ASP A 1 88 ? 0.871 9.484 8.743 1.00 93.62 88 ASP A C 1
ATOM 578 O O . ASP A 1 88 ? 0.571 10.668 8.562 1.00 93.62 88 ASP A O 1
ATOM 582 N N . PRO A 1 89 ? -0.015 8.505 8.488 1.00 94.25 89 PRO A N 1
ATOM 583 C CA . PRO A 1 89 ? -1.391 8.790 8.094 1.00 94.25 89 PRO A CA 1
ATOM 584 C C . PRO A 1 89 ? -2.277 9.266 9.264 1.00 94.25 89 PRO A C 1
ATOM 586 O O . PRO A 1 89 ? -3.416 9.702 9.040 1.00 94.25 89 PRO A O 1
ATOM 589 N N . GLY A 1 90 ? -1.792 9.152 10.507 1.00 93.00 90 GLY A N 1
ATOM 590 C CA . GLY A 1 90 ? -2.492 9.548 11.719 1.00 93.00 90 GLY A CA 1
ATOM 591 C C . GLY A 1 90 ? -3.914 8.970 11.840 1.00 93.00 90 GLY A C 1
ATOM 592 O O . GLY A 1 90 ? -4.218 7.880 11.340 1.00 93.00 90 GLY A O 1
ATOM 593 N N . PRO A 1 91 ? -4.853 9.718 12.452 1.00 92.94 91 PRO A N 1
ATOM 594 C CA . PRO A 1 91 ? -6.242 9.279 12.631 1.00 92.94 91 PRO A CA 1
ATOM 595 C C . PRO A 1 91 ? -7.030 9.089 11.325 1.00 92.94 91 PRO A C 1
ATOM 597 O O . PRO A 1 91 ? -8.145 8.564 11.347 1.00 92.94 91 PRO A O 1
ATOM 600 N N . ARG A 1 92 ? -6.494 9.556 10.189 1.00 94.19 92 ARG A N 1
ATOM 601 C CA . ARG A 1 92 ? -7.169 9.563 8.883 1.00 94.19 92 ARG A CA 1
ATOM 602 C C . ARG A 1 92 ? -6.694 8.444 7.956 1.00 94.19 92 ARG A C 1
ATOM 604 O O . ARG A 1 92 ? -6.965 8.493 6.757 1.00 94.19 92 ARG A O 1
ATOM 611 N N . ALA A 1 93 ? -6.025 7.420 8.488 1.00 96.25 93 ALA A N 1
ATOM 612 C CA . ALA A 1 93 ? -5.501 6.306 7.700 1.00 96.25 93 ALA A CA 1
ATOM 613 C C . ALA A 1 93 ? -6.528 5.662 6.764 1.00 96.25 93 ALA A C 1
ATOM 615 O O . ALA A 1 93 ? -6.231 5.405 5.602 1.00 96.25 93 ALA A O 1
ATOM 616 N N . ALA A 1 94 ? -7.766 5.475 7.225 1.00 97.06 94 ALA A N 1
ATOM 617 C CA . ALA A 1 94 ? -8.834 4.936 6.390 1.00 97.06 94 ALA A CA 1
ATOM 618 C C . ALA A 1 94 ? -9.136 5.811 5.157 1.00 97.06 94 ALA A C 1
ATOM 620 O O . ALA A 1 94 ? -9.398 5.286 4.078 1.00 97.06 94 ALA A O 1
ATOM 621 N N . GLN A 1 95 ? -9.128 7.135 5.312 1.00 97.44 95 GLN A N 1
ATOM 622 C CA . GLN A 1 95 ? -9.391 8.087 4.235 1.00 97.44 95 GLN A CA 1
ATOM 623 C C . GLN A 1 95 ? -8.203 8.175 3.277 1.00 97.44 95 GLN A C 1
ATOM 625 O O . GLN A 1 95 ? -8.413 8.151 2.069 1.00 97.44 95 GLN A O 1
ATOM 630 N N . VAL A 1 96 ? -6.978 8.214 3.808 1.00 98.06 96 VAL A N 1
ATOM 631 C CA . VAL A 1 96 ? -5.740 8.187 3.012 1.00 98.06 96 VAL A CA 1
ATOM 632 C C . VAL A 1 96 ? -5.701 6.937 2.135 1.00 98.06 96 VAL A C 1
ATOM 634 O O . VAL A 1 96 ? -5.551 7.045 0.922 1.00 98.06 96 VAL A O 1
ATOM 637 N N . LEU A 1 97 ? -5.928 5.760 2.726 1.00 98.38 97 LEU A N 1
ATOM 638 C CA . LEU A 1 97 ? -5.973 4.500 1.984 1.00 98.38 97 LEU A CA 1
ATOM 639 C C . LEU A 1 97 ? -7.091 4.490 0.942 1.00 98.38 97 LEU A C 1
ATOM 641 O O . LEU A 1 97 ? -6.879 4.002 -0.158 1.00 98.38 97 LEU A O 1
ATOM 645 N N . ALA A 1 98 ? -8.274 5.029 1.250 1.00 98.12 98 ALA A N 1
ATOM 646 C CA . ALA A 1 98 ? -9.370 5.067 0.283 1.00 98.12 98 ALA A CA 1
ATOM 647 C C . ALA A 1 98 ? -9.029 5.917 -0.948 1.00 98.12 98 ALA A C 1
ATOM 649 O O . ALA A 1 98 ? -9.329 5.493 -2.058 1.00 98.12 98 ALA A O 1
ATOM 650 N N . VAL A 1 99 ? -8.400 7.080 -0.746 1.00 98.31 99 VAL A N 1
ATOM 651 C CA . VAL A 1 99 ? -7.966 7.962 -1.838 1.00 98.31 99 VAL A CA 1
ATOM 652 C C . VAL A 1 99 ? -6.876 7.285 -2.664 1.00 98.31 99 VAL A C 1
ATOM 654 O O . VAL A 1 99 ? -6.997 7.219 -3.881 1.00 98.31 99 VAL A O 1
ATOM 657 N N . LEU A 1 100 ? -5.854 6.728 -2.011 1.00 98.38 100 LEU A N 1
ATOM 658 C CA . LEU A 1 100 ? -4.752 6.065 -2.709 1.00 98.38 100 LEU A CA 1
ATOM 659 C C . LEU A 1 100 ? -5.210 4.822 -3.469 1.00 98.38 100 LEU A C 1
ATOM 661 O O . LEU A 1 100 ? -4.806 4.637 -4.602 1.00 98.38 100 LEU A O 1
ATOM 665 N N . LEU A 1 101 ? -6.092 3.997 -2.904 1.00 98.44 101 LEU A N 1
ATOM 666 C CA . LEU A 1 101 ? -6.621 2.819 -3.605 1.00 98.44 101 LEU A CA 1
ATOM 667 C C . LEU A 1 101 ? -7.527 3.184 -4.785 1.00 98.44 101 LEU A C 1
ATOM 669 O O . LEU A 1 101 ? -7.824 2.323 -5.607 1.00 98.44 101 LEU A O 1
ATOM 673 N N . GLU A 1 102 ? -8.016 4.418 -4.858 1.00 98.00 102 GLU A N 1
ATOM 674 C CA . GLU A 1 102 ? -8.789 4.904 -5.997 1.00 98.00 102 GLU A CA 1
ATOM 675 C C . GLU A 1 102 ? -7.894 5.475 -7.107 1.00 98.00 102 GLU A C 1
ATOM 677 O O . GLU A 1 102 ? -8.284 5.413 -8.270 1.00 98.00 102 GLU A O 1
ATOM 682 N N . SER A 1 103 ? -6.698 5.976 -6.776 1.00 97.19 103 SER A N 1
ATOM 683 C CA . SER A 1 103 ? -5.792 6.639 -7.725 1.00 97.19 103 SER A CA 1
ATOM 684 C C . SER A 1 103 ? -4.514 5.868 -8.069 1.00 97.19 103 SER A C 1
ATOM 686 O O . SER A 1 103 ? -3.906 6.146 -9.100 1.00 97.19 103 SER A O 1
ATOM 688 N N . VAL A 1 104 ? -4.094 4.921 -7.230 1.00 98.12 104 VAL A N 1
ATOM 689 C CA . VAL A 1 104 ? -2.820 4.201 -7.331 1.00 98.12 104 VAL A CA 1
ATOM 690 C C . VAL A 1 104 ? -3.084 2.691 -7.375 1.00 98.12 104 VAL A C 1
ATOM 692 O O . VAL A 1 104 ? -3.771 2.159 -6.499 1.00 98.12 104 VAL A O 1
ATOM 695 N N . PRO A 1 105 ? -2.540 1.967 -8.370 1.00 97.56 105 PRO A N 1
ATOM 696 C CA . PRO A 1 105 ? -2.817 0.542 -8.557 1.00 97.56 105 PRO A CA 1
ATOM 697 C C . PRO A 1 105 ? -2.186 -0.363 -7.489 1.00 97.56 105 PRO A C 1
ATOM 699 O O . PRO A 1 105 ? -2.723 -1.438 -7.226 1.00 97.56 105 PRO A O 1
ATOM 702 N N . VAL A 1 106 ? -1.085 0.050 -6.852 1.00 98.38 106 VAL A N 1
ATOM 703 C CA . VAL A 1 106 ? -0.389 -0.733 -5.817 1.00 98.38 106 VAL A CA 1
ATOM 704 C C . VAL A 1 106 ? -0.204 0.109 -4.560 1.00 98.38 106 VAL A C 1
ATOM 706 O O . VAL A 1 106 ? 0.430 1.162 -4.596 1.00 98.38 106 VAL A O 1
ATOM 709 N N . VAL A 1 107 ? -0.737 -0.358 -3.431 1.00 98.56 107 VAL A N 1
ATOM 710 C CA . VAL A 1 107 ? -0.631 0.339 -2.143 1.00 98.56 107 VAL A CA 1
ATOM 711 C C . VAL A 1 107 ? -0.077 -0.601 -1.079 1.00 98.56 107 VAL A C 1
ATOM 713 O O . VAL A 1 107 ? -0.685 -1.621 -0.769 1.00 98.56 107 VAL A O 1
ATOM 716 N N . LEU A 1 108 ? 1.054 -0.238 -0.484 1.00 98.38 108 LEU A N 1
ATOM 717 C CA . LEU A 1 108 ? 1.631 -0.871 0.692 1.00 98.38 108 LEU A CA 1
ATOM 718 C C . LEU A 1 108 ? 1.094 -0.187 1.954 1.00 98.38 108 LEU A C 1
ATOM 720 O O . LEU A 1 108 ? 1.000 1.041 2.016 1.00 98.38 108 LEU A O 1
ATOM 724 N N . VAL A 1 109 ? 0.785 -0.966 2.986 1.00 97.75 109 VAL A N 1
ATOM 725 C CA . VAL A 1 109 ? 0.358 -0.463 4.292 1.00 97.75 109 VAL A CA 1
ATOM 726 C C . VAL A 1 109 ? 1.125 -1.162 5.410 1.00 97.75 109 VAL A C 1
ATOM 728 O O . VAL A 1 109 ? 1.226 -2.386 5.428 1.00 97.75 109 VAL A O 1
ATOM 731 N N . GLY A 1 110 ? 1.687 -0.386 6.336 1.00 96.06 110 GLY A N 1
ATOM 732 C CA . GLY A 1 110 ? 2.464 -0.929 7.449 1.00 96.06 110 GLY A CA 1
ATOM 733 C C . GLY A 1 110 ? 1.603 -1.469 8.592 1.00 96.06 110 GLY A C 1
ATOM 734 O O . GLY A 1 110 ? 0.447 -1.079 8.768 1.00 96.06 110 GLY A O 1
ATOM 735 N N . ALA A 1 111 ? 2.194 -2.338 9.414 1.00 92.94 111 ALA A N 1
ATOM 736 C CA . ALA A 1 111 ? 1.501 -3.083 10.470 1.00 92.94 111 ALA A CA 1
ATOM 737 C C . ALA A 1 111 ? 0.951 -2.186 11.598 1.00 92.94 111 ALA A C 1
ATOM 739 O O . ALA A 1 111 ? 0.000 -2.542 12.302 1.00 92.94 111 ALA A O 1
ATOM 740 N N . SER A 1 112 ? 1.534 -0.997 11.773 1.00 91.12 112 SER A N 1
ATOM 741 C CA . SER A 1 112 ? 1.087 0.007 12.744 1.00 91.12 112 SER A CA 1
ATOM 742 C C . SER A 1 112 ? -0.204 0.716 12.315 1.00 91.12 112 SER A C 1
ATOM 744 O O . SER A 1 112 ? -0.903 1.289 13.155 1.00 91.12 112 SER A O 1
ATOM 746 N N . VAL A 1 113 ? -0.570 0.654 11.030 1.00 94.75 113 VAL A N 1
ATOM 747 C CA . VAL A 1 113 ? -1.751 1.328 10.493 1.00 94.75 113 VAL A CA 1
ATOM 748 C C . VAL A 1 113 ? -3.009 0.543 10.848 1.00 94.75 113 VAL A C 1
ATOM 750 O O . VAL A 1 113 ? -3.311 -0.515 10.297 1.00 94.75 113 VAL A O 1
ATOM 753 N N . ARG A 1 114 ? -3.803 1.092 11.770 1.00 92.25 114 ARG A N 1
ATOM 754 C CA . ARG A 1 114 ? -5.052 0.472 12.223 1.00 92.25 114 ARG A CA 1
ATOM 755 C C . ARG A 1 114 ? -6.250 1.111 11.539 1.00 92.25 114 ARG A C 1
ATOM 757 O O . ARG A 1 114 ? -6.456 2.320 11.597 1.00 92.25 114 ARG A O 1
ATOM 764 N N . VAL A 1 115 ? -7.080 0.273 10.923 1.00 94.75 115 VAL A N 1
ATOM 765 C CA . VAL A 1 115 ? -8.302 0.688 10.229 1.00 94.75 115 VAL A CA 1
ATOM 766 C C . VAL A 1 115 ? -9.508 0.029 10.906 1.00 94.75 115 VAL A C 1
ATOM 768 O O . VAL A 1 115 ? -9.504 -1.187 11.094 1.00 94.75 115 VAL A O 1
ATOM 771 N N . PRO A 1 116 ? -10.562 0.784 11.272 1.00 93.94 116 PRO A N 1
ATOM 772 C CA . PRO A 1 116 ? -11.750 0.193 11.877 1.00 93.94 116 PRO A CA 1
ATOM 773 C C . PRO A 1 116 ? -12.468 -0.720 10.877 1.00 93.94 116 PRO A C 1
ATOM 775 O O . PRO A 1 116 ? -12.507 -0.433 9.681 1.00 93.94 116 PRO A O 1
ATOM 778 N N . GLU A 1 117 ? -13.120 -1.780 11.353 1.00 93.25 117 GLU A N 1
ATOM 779 C CA . GLU A 1 117 ? -13.715 -2.811 10.486 1.00 93.25 117 GLU A CA 1
ATOM 780 C C . GLU A 1 117 ? -14.716 -2.249 9.455 1.00 93.25 117 GLU A C 1
ATOM 782 O O . GLU A 1 117 ? -14.739 -2.663 8.293 1.00 93.25 117 GLU A O 1
ATOM 787 N N . ARG A 1 118 ? -15.489 -1.221 9.840 1.00 92.88 118 ARG A N 1
ATOM 788 C CA . ARG A 1 118 ? -16.384 -0.493 8.919 1.00 92.88 118 ARG A CA 1
ATOM 789 C C . ARG A 1 118 ? -15.640 0.089 7.712 1.00 92.88 118 ARG A C 1
ATOM 791 O O . ARG A 1 118 ? -16.146 0.057 6.594 1.00 92.88 118 ARG A O 1
ATOM 798 N N . ALA A 1 119 ? -14.436 0.608 7.936 1.00 95.88 119 ALA A N 1
ATOM 799 C CA . ALA A 1 119 ? -13.603 1.161 6.885 1.00 95.88 119 ALA A CA 1
ATOM 800 C C . ALA A 1 119 ? -12.945 0.045 6.073 1.00 95.88 119 ALA A C 1
ATOM 802 O O . ALA A 1 119 ? -12.905 0.167 4.858 1.00 95.88 119 ALA A O 1
ATOM 803 N N . VAL A 1 120 ? -12.554 -1.082 6.681 1.00 96.06 120 VAL A N 1
ATOM 804 C CA . VAL A 1 120 ? -12.047 -2.253 5.939 1.00 96.06 120 VAL A CA 1
ATOM 805 C C . VAL A 1 120 ? -13.061 -2.736 4.898 1.00 96.06 120 VAL A C 1
ATOM 807 O O . VAL A 1 120 ? -12.697 -2.960 3.743 1.00 96.06 120 VAL A O 1
ATOM 810 N N . ARG A 1 121 ? -14.350 -2.841 5.259 1.00 96.12 121 ARG A N 1
ATOM 811 C CA . ARG A 1 121 ? -15.412 -3.196 4.297 1.00 96.12 121 ARG A CA 1
ATOM 812 C C . ARG A 1 121 ? -15.480 -2.210 3.127 1.00 96.12 121 ARG A C 1
ATOM 814 O O . ARG A 1 121 ? -15.580 -2.637 1.977 1.00 96.12 121 ARG A O 1
ATOM 821 N N . ARG A 1 122 ? -15.380 -0.907 3.411 1.00 96.50 122 ARG A N 1
ATOM 822 C CA . ARG A 1 122 ? -15.350 0.148 2.388 1.00 96.50 122 ARG A CA 1
ATOM 823 C C . ARG A 1 122 ? -14.105 0.054 1.503 1.00 96.50 122 ARG A C 1
ATOM 825 O O . ARG A 1 122 ? -14.251 0.090 0.289 1.00 96.50 122 ARG A O 1
ATOM 832 N N . LEU A 1 123 ? -12.915 -0.108 2.079 1.00 98.00 123 LEU A N 1
ATOM 833 C CA . LEU A 1 123 ? -11.658 -0.226 1.334 1.00 98.00 123 LEU A CA 1
ATOM 834 C C . LEU A 1 123 ? -11.684 -1.435 0.397 1.00 98.00 123 LEU A C 1
ATOM 836 O O . LEU A 1 123 ? -11.383 -1.289 -0.779 1.00 98.00 123 LEU A O 1
ATOM 840 N N . ARG A 1 124 ? -12.178 -2.594 0.854 1.00 97.56 124 ARG A N 1
ATOM 841 C CA . ARG A 1 124 ? -12.373 -3.768 -0.016 1.00 97.56 124 ARG A CA 1
ATOM 842 C C . ARG A 1 124 ? -13.302 -3.481 -1.198 1.00 97.56 124 ARG A C 1
ATOM 844 O O . ARG A 1 124 ? -13.094 -4.019 -2.280 1.00 97.56 124 ARG A O 1
ATOM 851 N N . ALA A 1 125 ? -14.340 -2.667 -1.005 1.00 97.56 125 ALA A N 1
ATOM 852 C CA . ALA A 1 125 ? -15.218 -2.261 -2.099 1.00 97.56 125 ALA A CA 1
ATOM 853 C C . ALA A 1 125 ? -14.522 -1.297 -3.075 1.00 97.56 125 ALA A C 1
ATOM 855 O O . ALA A 1 125 ? -14.707 -1.444 -4.279 1.00 97.56 125 ALA A O 1
ATOM 856 N N . VAL A 1 126 ? -13.703 -0.364 -2.572 1.00 98.19 126 VAL A N 1
ATOM 857 C CA . VAL A 1 126 ? -12.873 0.526 -3.405 1.00 98.19 126 VAL A CA 1
ATOM 858 C C . VAL A 1 126 ? -11.901 -0.297 -4.246 1.00 98.19 126 VAL A C 1
ATOM 860 O O . VAL A 1 126 ? -11.931 -0.175 -5.460 1.00 98.19 126 VAL A O 1
ATOM 863 N N . MET A 1 127 ? -11.151 -1.215 -3.632 1.00 98.12 127 MET A N 1
ATOM 864 C CA . MET A 1 127 ? -10.198 -2.093 -4.323 1.00 98.12 127 MET A CA 1
ATOM 865 C C . MET A 1 127 ? -10.845 -2.895 -5.450 1.00 98.12 127 MET A C 1
ATOM 867 O O . MET A 1 127 ? -10.314 -2.971 -6.550 1.00 98.12 127 MET A O 1
ATOM 871 N N . ARG A 1 128 ? -12.026 -3.478 -5.210 1.00 97.81 128 ARG A N 1
ATOM 872 C CA . ARG A 1 128 ? -12.747 -4.216 -6.260 1.00 97.81 128 ARG A CA 1
ATOM 873 C C . ARG A 1 128 ? -13.198 -3.324 -7.415 1.00 97.81 128 ARG A C 1
ATOM 875 O O . ARG A 1 128 ? -13.308 -3.823 -8.528 1.00 97.81 128 ARG A O 1
ATOM 882 N N . ARG A 1 129 ? -13.497 -2.050 -7.146 1.00 98.06 129 ARG A N 1
ATOM 883 C CA . ARG A 1 129 ? -13.924 -1.074 -8.155 1.00 98.06 129 ARG A CA 1
ATOM 884 C C . ARG A 1 129 ? -12.742 -0.545 -8.967 1.00 98.06 129 ARG A C 1
ATOM 886 O O . ARG A 1 129 ? -12.862 -0.455 -10.180 1.00 98.06 129 ARG A O 1
ATOM 893 N N . SER A 1 130 ? -11.644 -0.179 -8.308 1.00 97.81 130 SER A N 1
ATOM 894 C CA . SER A 1 130 ? -10.460 0.401 -8.954 1.00 97.81 130 SER A CA 1
ATOM 895 C C . SER A 1 130 ? -9.502 -0.645 -9.518 1.00 97.81 130 SER A C 1
ATOM 897 O O . SER A 1 130 ? -8.667 -0.324 -10.353 1.00 97.81 130 SER A O 1
ATOM 899 N N . GLY A 1 131 ? -9.590 -1.891 -9.051 1.00 97.56 131 GLY A N 1
ATOM 900 C CA . GLY A 1 131 ? -8.611 -2.932 -9.351 1.00 97.56 131 GLY A CA 1
ATOM 901 C C . GLY A 1 131 ? -7.328 -2.828 -8.520 1.00 97.56 131 GLY A C 1
ATOM 902 O O . GLY A 1 131 ? -6.471 -3.699 -8.657 1.00 97.56 131 GLY A O 1
ATOM 903 N N . ALA A 1 132 ? -7.204 -1.838 -7.629 1.00 98.31 132 ALA A N 1
ATOM 904 C CA . ALA A 1 132 ? -5.999 -1.640 -6.832 1.00 98.31 132 ALA A CA 1
ATOM 905 C C . ALA A 1 132 ? -5.717 -2.818 -5.887 1.00 98.31 132 ALA A C 1
ATOM 907 O O . ALA A 1 132 ? -6.624 -3.404 -5.281 1.00 98.31 132 ALA A O 1
ATOM 908 N N . VAL A 1 133 ? -4.435 -3.136 -5.747 1.00 98.12 133 VAL A N 1
ATOM 909 C CA . VAL A 1 133 ? -3.909 -4.158 -4.847 1.00 98.12 133 VAL A CA 1
ATOM 910 C C . VAL A 1 133 ? -3.427 -3.493 -3.563 1.00 98.12 133 VAL A C 1
ATOM 912 O O . VAL A 1 133 ? -2.707 -2.496 -3.598 1.00 98.12 133 VAL A O 1
ATOM 915 N N . LEU A 1 134 ? -3.815 -4.065 -2.422 1.00 98.06 134 LEU A N 1
ATOM 916 C CA . LEU A 1 134 ? -3.328 -3.651 -1.106 1.00 98.06 134 LEU A CA 1
ATOM 917 C C . LEU A 1 134 ? -2.373 -4.713 -0.560 1.00 98.06 134 LEU A C 1
ATOM 919 O O . LEU A 1 134 ? -2.755 -5.872 -0.408 1.00 98.06 134 LEU A O 1
ATOM 923 N N . LEU A 1 135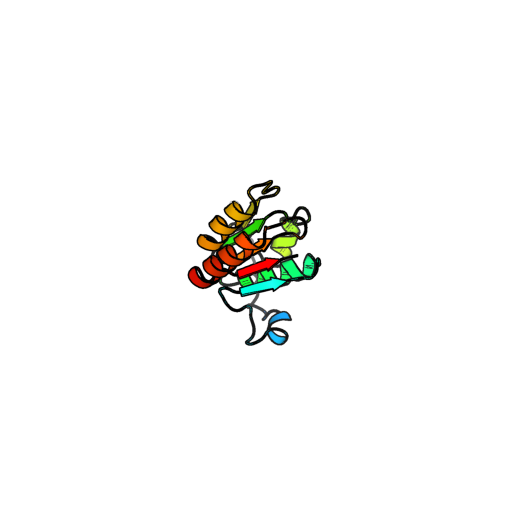 ? -1.160 -4.314 -0.212 1.00 97.75 135 LEU A N 1
ATOM 924 C CA . LEU A 1 135 ? -0.155 -5.169 0.401 1.00 97.75 135 LEU A CA 1
ATOM 925 C C . LEU A 1 135 ? 0.030 -4.729 1.849 1.00 97.75 135 LEU A C 1
ATOM 927 O O . LEU A 1 135 ? 0.423 -3.594 2.101 1.00 97.75 135 LEU A O 1
ATOM 931 N N . ALA A 1 136 ? -0.302 -5.591 2.800 1.00 96.50 136 ALA A N 1
ATOM 932 C CA . ALA A 1 136 ? -0.185 -5.288 4.220 1.00 96.50 136 ALA A CA 1
ATOM 933 C C . ALA A 1 136 ? 1.060 -5.954 4.801 1.00 96.50 136 ALA A C 1
ATOM 935 O O . ALA A 1 136 ? 1.276 -7.136 4.537 1.00 96.50 136 ALA A O 1
ATOM 936 N N . ALA A 1 137 ? 1.842 -5.208 5.585 1.00 93.25 137 ALA A N 1
ATOM 937 C CA . ALA A 1 137 ? 2.838 -5.792 6.478 1.00 93.25 137 ALA A CA 1
ATOM 938 C C . ALA A 1 137 ? 2.107 -6.666 7.501 1.00 93.25 137 ALA A C 1
ATOM 940 O O . ALA A 1 137 ? 1.318 -6.130 8.310 1.00 93.25 137 ALA A O 1
#

pLDDT: mean 87.92, std 17.22, range [37.22, 98.56]